Protein AF-A0A167A055-F1 (afdb_monomer_lite)

Organism: NCBI:txid1365253

Radius of gyration: 25.27 Å; chains: 1; bounding box: 41×68×80 Å

Secondary structure (DSSP, 8-state):
---------------------SEEEEEEEESSHHHHHHHHHHHHHHTTEEEEEEEEEE-SSSSSEEEEEEEEEPP-SPPTT------TTGGG--------

Foldseek 3Di:
DDDDDDDDPDPPPPPPPPPPPQKDKDKAADLDQVVRVVVVVVVCVVQQWDWPDKDWAQDPDDRRIMIMTIIGHHDPDDPPPDDPDDDPPPVPPPDDPDDD

pLDDT: mean 71.13, std 20.98, range [35.38, 95.12]

Structure (mmCIF, N/CA/C/O backbone):
data_AF-A0A167A055-F1
#
_entry.id   AF-A0A167A055-F1
#
loop_
_atom_site.group_PDB
_atom_site.id
_atom_site.type_symbol
_atom_site.label_atom_id
_atom_site.label_alt_id
_atom_site.label_comp_id
_atom_site.label_asym_id
_atom_site.label_entity_id
_atom_site.label_seq_id
_atom_site.pdbx_PDB_ins_code
_atom_site.Cartn_x
_atom_site.Cartn_y
_atom_site.Cartn_z
_atom_site.occupancy
_atom_site.B_iso_or_equiv
_atom_site.auth_seq_id
_atom_site.auth_comp_id
_atom_site.auth_asym_id
_atom_site.auth_atom_id
_atom_site.pdbx_PDB_model_num
ATOM 1 N N . MET A 1 1 ? -10.756 24.285 66.790 1.00 35.38 1 MET A N 1
ATOM 2 C CA . MET A 1 1 ? -11.332 23.490 65.679 1.00 35.38 1 MET A CA 1
ATOM 3 C C . MET A 1 1 ? -10.719 23.966 64.362 1.00 35.38 1 MET A C 1
ATOM 5 O O . MET A 1 1 ? -10.972 25.099 63.977 1.00 35.38 1 MET A O 1
ATOM 9 N N . LYS A 1 2 ? -9.860 23.174 63.702 1.00 37.41 2 LYS A N 1
ATOM 10 C CA . LYS A 1 2 ? -9.239 23.543 62.411 1.00 37.41 2 LYS A CA 1
ATOM 11 C C . LYS A 1 2 ? -9.942 22.780 61.286 1.00 37.41 2 LYS A C 1
ATOM 13 O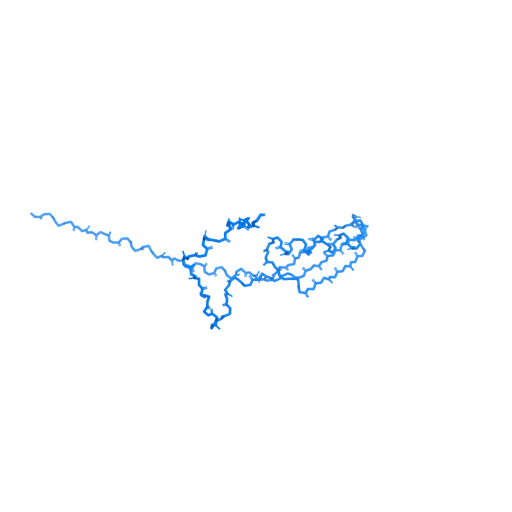 O . LYS A 1 2 ? -9.937 21.554 61.281 1.00 37.41 2 LYS A O 1
ATOM 18 N N . LYS A 1 3 ? -10.603 23.505 60.378 1.00 47.16 3 LYS A N 1
ATOM 19 C CA . LYS A 1 3 ? -11.363 22.927 59.260 1.00 47.16 3 LYS A CA 1
ATOM 20 C C . LYS A 1 3 ? -10.403 22.488 58.149 1.00 47.16 3 LYS A C 1
ATOM 22 O O . LYS A 1 3 ? -9.743 23.329 57.547 1.00 47.16 3 LYS A O 1
ATOM 27 N N . LEU A 1 4 ? -10.352 21.187 57.866 1.00 47.12 4 LEU A N 1
ATOM 28 C CA . LEU A 1 4 ? -9.681 20.641 56.686 1.00 47.12 4 LEU A CA 1
ATOM 29 C C . LEU A 1 4 ? -10.542 20.943 55.448 1.00 47.12 4 LEU A C 1
ATOM 31 O O . LEU A 1 4 ? -11.636 20.396 55.304 1.00 47.12 4 LEU A O 1
ATOM 35 N N . LYS A 1 5 ? -10.065 21.810 54.553 1.00 53.84 5 LYS A N 1
ATOM 36 C CA . LYS A 1 5 ? -10.662 21.981 53.222 1.00 53.84 5 LYS A CA 1
ATOM 37 C C . LYS A 1 5 ? -10.084 20.908 52.299 1.00 53.84 5 LYS A C 1
ATOM 39 O O . LYS A 1 5 ? -8.908 20.959 51.954 1.00 53.84 5 LYS A O 1
ATOM 44 N N . LYS A 1 6 ? -10.906 19.924 51.926 1.00 49.78 6 LYS A N 1
ATOM 45 C CA . LYS A 1 6 ? -10.582 18.938 50.888 1.00 49.78 6 LYS A CA 1
ATOM 46 C C . LYS A 1 6 ? -10.708 19.622 49.525 1.00 49.78 6 LYS A C 1
ATOM 48 O O . LYS A 1 6 ? -11.808 19.992 49.125 1.00 49.78 6 LYS A O 1
ATOM 53 N N . VAL A 1 7 ? -9.584 19.816 48.843 1.00 53.34 7 VAL A N 1
ATOM 54 C CA . VAL A 1 7 ? -9.546 20.262 47.447 1.00 53.34 7 VAL A CA 1
ATOM 55 C C . VAL A 1 7 ? -9.786 19.030 46.580 1.00 53.34 7 VAL A C 1
ATOM 57 O O . VAL A 1 7 ? -8.953 18.129 46.537 1.00 53.34 7 VAL A O 1
ATOM 60 N N . ILE A 1 8 ? -10.955 18.957 45.944 1.00 56.75 8 ILE A N 1
ATOM 61 C CA . ILE A 1 8 ? -11.261 17.926 44.950 1.00 56.75 8 ILE A CA 1
ATOM 62 C C . ILE A 1 8 ? -10.655 18.401 43.631 1.00 56.75 8 ILE A C 1
ATOM 64 O O . ILE A 1 8 ? -11.144 19.344 43.013 1.00 56.75 8 ILE A O 1
ATOM 68 N N . LEU A 1 9 ? -9.552 17.768 43.237 1.00 44.03 9 LEU A N 1
ATOM 69 C CA . LEU A 1 9 ? -8.903 17.982 41.953 1.00 44.03 9 LEU A CA 1
ATOM 70 C C . LEU A 1 9 ? -9.727 17.253 40.882 1.00 44.03 9 LEU A C 1
ATOM 72 O O . LEU A 1 9 ? -9.647 16.035 40.749 1.00 44.03 9 LEU A O 1
ATOM 76 N N . ALA A 1 10 ? -10.572 17.990 40.163 1.00 51.91 10 ALA A N 1
ATOM 77 C CA . ALA A 1 10 ? -11.306 17.461 39.023 1.00 51.91 10 ALA A CA 1
ATOM 78 C C . ALA A 1 10 ? -10.341 17.291 37.841 1.00 51.91 10 ALA A C 1
ATOM 80 O O . ALA A 1 10 ? -10.006 18.252 37.148 1.00 51.91 10 ALA A O 1
ATOM 81 N N . THR A 1 11 ? -9.876 16.065 37.609 1.00 56.00 11 THR A N 1
ATOM 82 C CA . THR A 1 11 ? -9.190 15.683 36.374 1.00 56.00 11 THR A CA 1
ATOM 83 C C . THR A 1 11 ? -10.218 15.657 35.248 1.00 56.00 11 THR A C 1
ATOM 85 O O . THR A 1 11 ? -10.890 14.655 35.008 1.00 56.00 11 THR A O 1
ATOM 88 N N . ALA A 1 12 ? -10.367 16.787 34.558 1.00 52.16 12 ALA A N 1
ATOM 89 C CA . ALA A 1 12 ? -11.039 16.823 33.272 1.00 52.16 12 ALA A CA 1
ATOM 90 C C . ALA A 1 12 ? -10.231 15.944 32.306 1.00 52.16 12 ALA A C 1
ATOM 92 O O . ALA A 1 12 ? -9.143 16.317 31.869 1.00 52.16 12 ALA A O 1
ATOM 93 N N . LEU A 1 13 ? -10.749 14.752 32.001 1.00 52.53 13 LEU A N 1
ATOM 94 C CA . LEU A 1 13 ? -10.315 13.967 30.852 1.00 52.53 13 LEU A CA 1
ATOM 95 C C . LEU A 1 13 ? -10.694 14.775 29.611 1.00 52.53 13 LEU A C 1
ATOM 97 O O . LEU A 1 13 ? -11.794 14.644 29.076 1.00 52.53 13 LEU A O 1
ATOM 101 N N . ILE A 1 14 ? -9.789 15.657 29.189 1.00 56.84 14 ILE A N 1
ATOM 102 C CA . ILE A 1 14 ? -9.828 16.305 27.883 1.00 56.84 14 ILE A CA 1
ATOM 103 C C . ILE A 1 14 ? -9.572 15.180 26.880 1.00 56.84 14 ILE A C 1
ATOM 105 O O . ILE A 1 14 ? -8.441 14.901 26.489 1.00 56.84 14 ILE A O 1
ATOM 109 N N . GLY A 1 15 ? -10.642 14.457 26.550 1.00 50.31 15 GLY A N 1
ATOM 110 C CA . GLY A 1 15 ? -10.670 13.462 25.497 1.00 50.31 15 GLY A CA 1
ATOM 111 C C . GLY A 1 15 ? -10.491 14.182 24.175 1.00 50.31 15 GLY A C 1
ATOM 112 O O . GLY A 1 15 ? -11.461 14.568 23.527 1.00 50.31 15 GLY A O 1
ATOM 113 N N . SER A 1 16 ? -9.238 14.398 23.792 1.00 51.66 16 SER A N 1
ATOM 114 C CA . SER A 1 16 ? -8.868 14.792 22.447 1.00 51.66 16 SER A CA 1
ATOM 115 C C . SER A 1 16 ? -9.307 13.669 21.508 1.00 51.66 16 SER A C 1
ATOM 117 O O . SER A 1 16 ? -8.606 12.679 21.309 1.00 51.66 16 SER A O 1
ATOM 119 N N . CYS A 1 17 ? -10.511 13.813 20.945 1.00 47.28 17 CYS A N 1
ATOM 120 C CA . CYS A 1 17 ? -10.946 13.067 19.772 1.00 47.28 17 CYS A CA 1
ATOM 121 C C . CYS A 1 17 ? -10.017 13.444 18.620 1.00 47.28 17 CYS A C 1
ATOM 123 O O . CYS A 1 17 ? -10.314 14.315 17.804 1.00 47.28 17 CYS A O 1
ATOM 125 N N . GLN A 1 18 ? -8.853 12.803 18.574 1.00 50.66 18 GLN A N 1
ATOM 126 C CA . GLN A 1 18 ? -8.028 12.797 17.388 1.00 50.66 18 GLN A CA 1
ATOM 127 C C . GLN A 1 18 ? -8.793 11.963 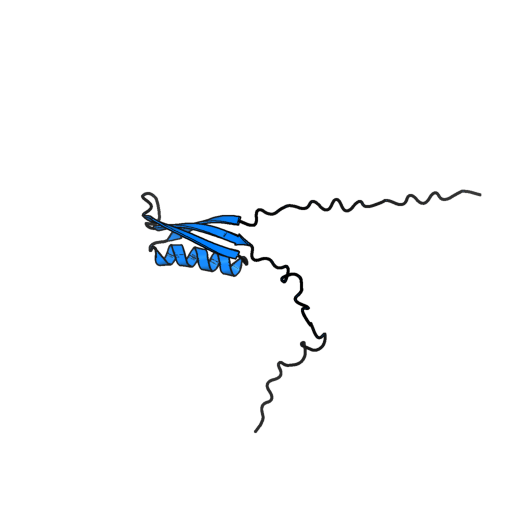16.372 1.00 50.66 18 GLN A C 1
ATOM 129 O O . GLN A 1 18 ? -8.804 10.732 16.426 1.00 50.66 18 GLN A O 1
ATOM 134 N N . VAL A 1 19 ? -9.499 12.650 15.476 1.00 51.19 19 VAL A N 1
ATOM 135 C CA . VAL A 1 19 ? -10.018 12.058 14.249 1.00 51.19 19 VAL A CA 1
ATOM 136 C C . VAL A 1 19 ? -8.788 11.673 13.435 1.00 51.19 19 VAL A C 1
ATOM 138 O O . VAL A 1 19 ? -8.312 12.432 12.596 1.00 51.19 19 VAL A O 1
ATOM 141 N N . LEU A 1 20 ? -8.204 10.515 13.752 1.00 56.62 20 LEU A N 1
ATOM 142 C CA . LEU A 1 20 ? -7.171 9.898 12.938 1.00 56.62 20 LEU A CA 1
ATOM 143 C C . LEU A 1 20 ? -7.775 9.783 11.544 1.00 56.62 20 LEU A C 1
ATOM 145 O O . LEU A 1 20 ? -8.802 9.120 11.370 1.00 56.62 20 LEU A O 1
ATOM 149 N N . ALA A 1 21 ? -7.184 10.481 10.573 1.00 58.03 21 ALA A N 1
ATOM 150 C CA . ALA A 1 21 ? -7.591 10.383 9.185 1.00 58.03 21 ALA A CA 1
ATOM 151 C C . ALA A 1 21 ? -7.587 8.897 8.813 1.00 58.03 21 ALA A C 1
ATOM 153 O O . ALA A 1 21 ? -6.538 8.268 8.697 1.00 58.03 21 ALA A O 1
ATOM 154 N N . SER A 1 22 ? -8.783 8.307 8.707 1.00 75.56 22 SER A N 1
ATOM 155 C CA . SER A 1 22 ? -8.906 6.862 8.503 1.00 75.56 22 SER A CA 1
ATOM 156 C C . SER A 1 22 ? -8.291 6.436 7.176 1.00 75.56 22 SER A C 1
ATOM 158 O O . SER A 1 22 ? -7.936 5.275 7.040 1.00 75.56 22 SER A O 1
ATOM 160 N N . ASN A 1 23 ? -8.126 7.367 6.235 1.00 87.56 23 ASN A N 1
ATOM 161 C CA . ASN A 1 23 ? -7.522 7.134 4.939 1.00 87.56 23 ASN A CA 1
ATOM 162 C C . ASN A 1 23 ? -6.097 7.696 4.900 1.00 87.56 23 ASN A C 1
ATOM 164 O O . ASN A 1 23 ? -5.906 8.886 5.140 1.00 87.56 23 ASN A O 1
ATOM 168 N N . ILE A 1 24 ? -5.130 6.863 4.528 1.00 90.75 24 ILE A N 1
ATOM 169 C CA . ILE A 1 24 ? -3.740 7.255 4.279 1.00 90.75 24 ILE A CA 1
ATOM 170 C C . ILE A 1 24 ? -3.355 6.915 2.840 1.00 90.75 24 ILE A C 1
ATOM 172 O O . ILE A 1 24 ? -3.939 6.013 2.233 1.00 90.75 24 ILE A O 1
ATOM 176 N N . THR A 1 25 ? -2.358 7.614 2.309 1.00 93.81 25 THR A N 1
ATOM 177 C CA . THR A 1 25 ? -1.674 7.210 1.078 1.00 93.81 25 THR A CA 1
ATOM 178 C C . THR A 1 25 ? -0.390 6.482 1.460 1.00 93.81 25 THR A C 1
ATOM 180 O O . THR A 1 25 ? 0.328 6.937 2.348 1.00 93.81 25 THR A O 1
ATOM 183 N N . TYR A 1 26 ? -0.120 5.343 0.828 1.00 91.62 26 TYR A N 1
ATOM 184 C CA . TYR A 1 26 ? 1.095 4.561 1.043 1.00 91.62 26 TYR A CA 1
ATOM 185 C C . TYR A 1 26 ? 1.697 4.157 -0.299 1.00 91.62 26 TYR A C 1
ATOM 187 O O . TYR A 1 26 ? 1.007 3.527 -1.107 1.00 91.62 26 TYR A O 1
ATOM 195 N N . SER A 1 27 ? 2.967 4.498 -0.495 1.00 93.25 27 SER A N 1
ATOM 196 C CA . SER A 1 27 ? 3.730 4.222 -1.712 1.00 93.25 27 SER A CA 1
ATOM 197 C C . SER A 1 27 ? 4.755 3.122 -1.450 1.00 93.25 27 SER A C 1
ATOM 199 O O . SER A 1 27 ? 5.391 3.084 -0.391 1.00 93.25 27 SER A O 1
ATOM 201 N N . SER A 1 28 ? 4.909 2.205 -2.399 1.00 93.44 28 SER A N 1
ATOM 202 C CA . SER A 1 28 ? 5.888 1.122 -2.338 1.00 93.44 28 SER A CA 1
ATOM 203 C C . SER A 1 28 ? 6.667 1.006 -3.640 1.00 93.44 28 SER A C 1
ATOM 205 O O . SER A 1 28 ? 6.151 1.287 -4.719 1.00 93.44 28 SER A O 1
ATOM 207 N N . TYR A 1 29 ? 7.904 0.526 -3.533 1.00 92.31 29 TYR A N 1
ATOM 208 C CA . TYR A 1 29 ? 8.803 0.332 -4.666 1.00 92.31 29 TYR A CA 1
ATOM 209 C C . TYR A 1 29 ? 9.207 -1.136 -4.790 1.00 92.31 29 TYR A C 1
ATOM 211 O O . TYR A 1 29 ? 9.260 -1.864 -3.794 1.00 92.31 29 TYR A O 1
ATOM 219 N N . GLY A 1 30 ? 9.515 -1.584 -6.005 1.00 89.81 30 GLY A N 1
ATOM 220 C CA . GLY A 1 30 ? 9.949 -2.955 -6.250 1.00 89.81 30 GLY A CA 1
ATOM 221 C C . GLY A 1 30 ? 10.687 -3.135 -7.571 1.00 89.81 30 GLY A C 1
ATOM 222 O O . GLY A 1 30 ? 10.553 -2.337 -8.496 1.00 89.81 30 GLY A O 1
ATOM 223 N N . GLY A 1 31 ? 11.450 -4.229 -7.671 1.00 88.94 31 GLY A N 1
ATOM 224 C CA . GLY A 1 31 ? 12.090 -4.644 -8.925 1.00 88.94 31 GLY A CA 1
ATOM 225 C C . GLY A 1 31 ? 11.077 -5.093 -9.983 1.00 88.94 31 GLY A C 1
ATOM 226 O O . GLY A 1 31 ? 11.334 -5.024 -11.179 1.00 88.94 31 GLY A O 1
ATOM 227 N N . THR A 1 32 ? 9.891 -5.516 -9.545 1.00 91.06 32 THR A N 1
ATOM 228 C CA . THR A 1 32 ? 8.756 -5.862 -10.405 1.00 91.06 32 THR A CA 1
ATOM 229 C C . THR A 1 32 ? 7.474 -5.236 -9.864 1.00 91.06 32 THR A C 1
ATOM 231 O O . THR A 1 32 ? 7.347 -5.002 -8.658 1.00 91.06 32 THR A O 1
ATOM 234 N N . LYS A 1 33 ? 6.479 -5.043 -10.740 1.00 91.62 33 LYS A N 1
ATOM 235 C CA . LYS A 1 33 ? 5.136 -4.582 -10.353 1.00 91.62 33 LYS A CA 1
ATOM 236 C C . LYS A 1 33 ? 4.543 -5.431 -9.224 1.00 91.62 33 LYS A C 1
ATOM 238 O O . LYS A 1 33 ? 4.012 -4.895 -8.256 1.00 91.62 33 LYS A O 1
ATOM 243 N N . ALA A 1 34 ? 4.676 -6.755 -9.323 1.00 92.06 34 ALA A N 1
ATOM 244 C CA . ALA A 1 34 ? 4.145 -7.689 -8.333 1.00 92.06 34 ALA A CA 1
ATOM 245 C C . ALA A 1 34 ? 4.801 -7.519 -6.951 1.00 92.06 34 ALA A C 1
ATOM 247 O O . ALA A 1 34 ? 4.109 -7.576 -5.935 1.00 92.06 34 ALA A O 1
ATOM 248 N N . GLN A 1 35 ? 6.115 -7.264 -6.900 1.00 93.00 35 GLN A N 1
ATOM 249 C CA . GLN A 1 35 ? 6.820 -6.986 -5.645 1.00 93.00 35 GLN A CA 1
ATOM 250 C C . GLN A 1 35 ? 6.300 -5.715 -4.968 1.00 93.00 35 GLN A C 1
ATOM 252 O O . GLN A 1 35 ? 5.967 -5.754 -3.782 1.00 93.00 35 GLN A O 1
ATOM 257 N N . ALA A 1 36 ? 6.183 -4.617 -5.722 1.00 92.56 36 ALA A N 1
ATOM 258 C CA . ALA A 1 36 ? 5.675 -3.352 -5.196 1.00 92.56 36 ALA A CA 1
ATOM 259 C C . ALA A 1 36 ? 4.229 -3.507 -4.682 1.00 92.56 36 ALA A C 1
ATOM 261 O O . ALA A 1 36 ? 3.925 -3.146 -3.542 1.00 92.56 36 ALA A O 1
ATOM 262 N N . GLN A 1 37 ? 3.349 -4.153 -5.456 1.00 94.38 37 GLN A N 1
ATOM 263 C CA . GLN A 1 37 ? 1.968 -4.420 -5.033 1.00 94.38 37 GLN A CA 1
ATOM 264 C C . GLN A 1 37 ? 1.887 -5.308 -3.785 1.00 94.38 37 GLN A C 1
ATOM 266 O O . GLN A 1 37 ? 1.128 -5.014 -2.861 1.00 94.38 37 GLN A O 1
ATOM 271 N N . SER A 1 38 ? 2.684 -6.377 -3.723 1.00 95.12 38 SER A N 1
ATOM 272 C CA . SER A 1 38 ? 2.728 -7.274 -2.564 1.00 95.12 38 SER A CA 1
ATOM 273 C C . SER A 1 38 ? 3.114 -6.529 -1.283 1.00 95.12 38 SER A C 1
ATOM 275 O O . SER A 1 38 ? 2.505 -6.744 -0.233 1.00 95.12 38 SER A O 1
ATOM 277 N N . ALA A 1 39 ? 4.063 -5.589 -1.359 1.00 93.81 39 ALA A N 1
ATOM 278 C CA . ALA A 1 39 ? 4.453 -4.765 -0.217 1.00 93.81 39 ALA A CA 1
ATOM 279 C C . ALA A 1 39 ? 3.279 -3.942 0.349 1.00 93.81 39 ALA A C 1
ATOM 281 O O . ALA A 1 39 ? 3.109 -3.898 1.570 1.00 93.81 39 ALA A O 1
ATOM 282 N N . ILE A 1 40 ? 2.416 -3.380 -0.510 1.00 94.88 40 ILE A N 1
ATOM 283 C CA . ILE A 1 40 ? 1.195 -2.668 -0.087 1.00 94.88 40 ILE A CA 1
ATOM 284 C C . ILE A 1 40 ? 0.251 -3.604 0.671 1.00 94.88 40 ILE A C 1
ATOM 286 O O . ILE A 1 40 ? -0.186 -3.277 1.776 1.00 94.88 40 ILE A O 1
ATOM 290 N N . TYR A 1 41 ? -0.055 -4.780 0.113 1.00 93.75 41 TYR A N 1
ATOM 291 C CA . TYR A 1 41 ? -0.961 -5.733 0.765 1.00 93.75 41 TYR A CA 1
ATOM 292 C C . TYR A 1 41 ? -0.403 -6.240 2.100 1.00 93.75 41 TYR A C 1
ATOM 294 O O . TYR A 1 41 ? -1.141 -6.329 3.085 1.00 93.75 41 TYR A O 1
ATOM 302 N N . ASN A 1 42 ? 0.903 -6.507 2.164 1.00 94.38 42 ASN A N 1
ATOM 303 C CA . ASN A 1 42 ? 1.579 -6.911 3.394 1.00 94.38 42 ASN A CA 1
ATOM 304 C C . ASN A 1 42 ? 1.523 -5.812 4.459 1.00 94.38 42 ASN A C 1
ATOM 306 O O . ASN A 1 42 ? 1.187 -6.095 5.612 1.00 94.38 42 ASN A O 1
ATOM 310 N N . TYR A 1 43 ? 1.798 -4.561 4.079 1.00 91.69 43 TYR A N 1
ATOM 311 C CA . TYR A 1 43 ? 1.682 -3.417 4.978 1.00 91.69 43 TYR A CA 1
ATOM 312 C C . TYR A 1 43 ? 0.244 -3.248 5.482 1.00 91.69 43 TYR A C 1
ATOM 314 O O . TYR A 1 43 ? 0.025 -3.139 6.692 1.00 91.69 43 TYR A O 1
ATOM 322 N N . ALA A 1 44 ? -0.743 -3.286 4.581 1.00 92.44 44 ALA A N 1
ATOM 323 C CA . ALA A 1 44 ? -2.150 -3.131 4.930 1.00 92.44 44 ALA A CA 1
ATOM 324 C C . ALA A 1 44 ? -2.634 -4.241 5.876 1.00 92.44 44 ALA A C 1
ATOM 326 O O . ALA A 1 44 ? -3.309 -3.958 6.866 1.00 92.44 44 ALA A O 1
ATOM 327 N N . SER A 1 45 ? -2.238 -5.491 5.622 1.00 91.06 45 SER A N 1
ATOM 328 C CA . SER A 1 45 ? -2.565 -6.634 6.480 1.00 91.06 45 SER A CA 1
ATOM 329 C C . SER A 1 45 ? -1.973 -6.479 7.885 1.00 91.06 45 SER A C 1
ATOM 331 O O . SER A 1 45 ? -2.714 -6.500 8.870 1.00 91.06 45 SER A O 1
ATOM 333 N N . ARG A 1 46 ? -0.660 -6.211 7.983 1.00 91.19 46 ARG A N 1
ATOM 334 C CA . ARG A 1 46 ? 0.051 -6.054 9.267 1.00 91.19 46 ARG A CA 1
ATOM 335 C C . ARG A 1 46 ? -0.480 -4.896 10.108 1.00 91.19 46 ARG A C 1
ATOM 337 O O . ARG A 1 46 ? -0.497 -4.988 11.330 1.00 91.19 46 ARG A O 1
ATOM 344 N N . ASN A 1 47 ? -0.928 -3.821 9.462 1.00 87.38 47 ASN A N 1
ATOM 345 C CA . ASN A 1 47 ? -1.354 -2.600 10.144 1.00 87.38 47 ASN A CA 1
ATOM 346 C C . ASN A 1 47 ? -2.880 -2.439 10.246 1.00 87.38 47 ASN A C 1
ATOM 348 O O . ASN A 1 47 ? -3.363 -1.388 10.681 1.00 87.38 47 ASN A O 1
ATOM 352 N N . ASN A 1 48 ? -3.646 -3.477 9.893 1.00 89.19 48 ASN A N 1
ATOM 353 C CA . ASN A 1 48 ? -5.107 -3.492 9.982 1.00 89.19 48 ASN A CA 1
ATOM 354 C C . ASN A 1 48 ? -5.769 -2.383 9.129 1.00 89.19 48 ASN A C 1
ATOM 356 O O . ASN A 1 48 ? -6.619 -1.619 9.591 1.00 89.19 48 ASN A O 1
ATOM 360 N N . TYR A 1 49 ? -5.353 -2.288 7.866 1.00 89.88 49 TYR A N 1
ATOM 361 C CA . TYR A 1 49 ? -5.945 -1.429 6.840 1.00 89.88 49 TYR A CA 1
ATOM 362 C C . TYR A 1 49 ? -6.639 -2.261 5.749 1.00 89.88 49 TYR A C 1
ATOM 364 O O . TYR A 1 49 ? -6.311 -3.424 5.511 1.00 89.88 49 TYR A O 1
ATOM 372 N N . ASN A 1 50 ? -7.609 -1.645 5.082 1.00 91.19 50 ASN A N 1
ATOM 373 C CA . ASN A 1 50 ? -8.191 -2.070 3.815 1.00 91.19 50 ASN A CA 1
ATOM 374 C C . ASN A 1 50 ? -7.533 -1.292 2.679 1.00 91.19 50 ASN A C 1
ATOM 376 O O . ASN A 1 50 ? -7.390 -0.075 2.771 1.00 91.19 50 ASN A O 1
ATOM 380 N N . VAL A 1 51 ? -7.183 -1.978 1.598 1.00 93.00 51 VAL A N 1
ATOM 381 C CA . VAL A 1 51 ? -6.712 -1.336 0.369 1.00 93.00 51 VAL A CA 1
ATOM 382 C C . VAL A 1 51 ? -7.932 -0.875 -0.428 1.00 93.00 51 VAL A C 1
ATOM 384 O O . VAL A 1 51 ? -8.779 -1.698 -0.762 1.00 93.00 51 VAL A O 1
ATOM 387 N N . LEU A 1 52 ? -8.040 0.424 -0.711 1.00 93.38 52 LEU A N 1
ATOM 388 C CA . LEU A 1 52 ? -9.130 0.988 -1.519 1.00 93.38 52 LEU A CA 1
ATOM 389 C C . LEU A 1 52 ? -8.772 1.017 -3.005 1.00 93.38 52 LEU A C 1
ATOM 391 O O . LEU A 1 52 ? -9.601 0.714 -3.856 1.00 93.38 52 LEU A O 1
ATOM 395 N N . SER A 1 53 ? -7.535 1.398 -3.310 1.00 93.69 53 SER A N 1
ATOM 396 C CA . SER A 1 53 ? -7.020 1.496 -4.672 1.00 93.69 53 SER A CA 1
ATOM 397 C C . SER A 1 53 ? -5.514 1.289 -4.672 1.00 93.69 53 SER A C 1
ATOM 399 O O . SER A 1 53 ? -4.844 1.657 -3.704 1.00 93.69 53 SER A O 1
ATOM 401 N N . ILE A 1 54 ? -4.993 0.746 -5.770 1.00 94.25 54 ILE A N 1
ATOM 402 C CA . ILE A 1 54 ? -3.562 0.697 -6.070 1.00 94.25 54 ILE A CA 1
ATOM 403 C C . ILE A 1 54 ? -3.379 1.187 -7.502 1.00 94.25 54 ILE A C 1
ATOM 405 O O . ILE A 1 54 ? -4.024 0.667 -8.411 1.00 94.25 54 ILE A O 1
ATOM 409 N N . ASN A 1 55 ? -2.485 2.147 -7.695 1.00 95.00 55 ASN A N 1
ATOM 410 C CA . ASN A 1 55 ? -2.015 2.566 -9.004 1.00 95.00 55 ASN A CA 1
ATOM 411 C C . ASN A 1 55 ? -0.516 2.294 -9.091 1.00 95.00 55 ASN A C 1
ATOM 413 O O . ASN A 1 55 ? 0.210 2.669 -8.182 1.00 95.00 55 ASN A O 1
ATOM 417 N N . CYS A 1 56 ? -0.060 1.646 -10.158 1.00 93.31 56 CYS A N 1
ATOM 418 C CA . CYS A 1 56 ? 1.354 1.331 -10.336 1.00 93.31 56 CYS A CA 1
ATOM 419 C C . CYS A 1 56 ? 1.858 1.908 -11.643 1.00 93.31 56 CYS A C 1
ATOM 421 O O . CYS A 1 56 ? 1.211 1.751 -12.681 1.00 93.31 56 CYS A O 1
ATOM 423 N N . TYR A 1 57 ? 3.040 2.494 -11.592 1.00 92.12 57 TYR A N 1
ATOM 424 C CA . TYR A 1 57 ? 3.694 3.107 -12.730 1.00 92.12 57 TYR A CA 1
ATOM 425 C C . TYR A 1 57 ? 5.180 2.762 -12.731 1.00 92.12 57 TYR A C 1
ATOM 427 O O . TYR A 1 57 ? 5.748 2.306 -11.736 1.00 92.12 57 TYR A O 1
ATOM 435 N N . ASN A 1 58 ? 5.784 2.912 -13.905 1.00 90.31 58 ASN A N 1
ATOM 436 C CA . ASN A 1 58 ? 7.203 2.676 -14.075 1.00 90.31 58 ASN A CA 1
ATOM 437 C C . ASN A 1 58 ? 7.944 3.936 -13.615 1.00 90.31 58 ASN A C 1
ATOM 439 O O . ASN A 1 58 ? 7.711 5.009 -14.177 1.00 90.31 58 ASN A O 1
ATOM 443 N N . SER A 1 59 ? 8.752 3.830 -12.560 1.00 80.25 59 SER A N 1
ATOM 444 C CA . SER A 1 59 ? 9.492 4.987 -12.054 1.00 80.25 59 SER A CA 1
ATOM 445 C C . SER A 1 59 ? 10.731 5.220 -12.910 1.00 80.25 59 SER A C 1
ATOM 447 O O . SER A 1 59 ? 11.478 4.293 -13.213 1.00 80.25 59 SER A O 1
ATOM 449 N N . GLN A 1 60 ? 10.971 6.477 -13.281 1.00 75.75 60 GLN A N 1
ATOM 450 C CA . GLN A 1 60 ? 12.183 6.877 -14.001 1.00 75.75 60 GLN A CA 1
ATOM 451 C C . GLN A 1 60 ? 13.403 7.012 -13.071 1.00 75.75 60 GLN A C 1
ATOM 453 O O . GLN A 1 60 ? 14.525 7.140 -13.555 1.00 75.75 60 GLN A O 1
ATOM 458 N N . ILE A 1 61 ? 13.198 6.992 -11.746 1.00 71.12 61 ILE A N 1
ATOM 459 C CA . ILE A 1 61 ? 14.247 7.165 -10.734 1.00 71.12 61 ILE A CA 1
ATOM 460 C C . ILE A 1 61 ? 14.072 6.099 -9.642 1.00 71.12 61 ILE A C 1
ATOM 462 O O . ILE A 1 61 ? 13.068 6.081 -8.932 1.00 71.12 61 ILE A O 1
ATOM 466 N N . GLY A 1 62 ? 15.074 5.228 -9.478 1.00 70.25 62 GLY A N 1
ATOM 467 C CA . GLY A 1 62 ? 15.072 4.160 -8.471 1.00 70.25 62 GLY A CA 1
ATOM 468 C C . GLY A 1 62 ? 14.571 2.809 -9.005 1.00 70.25 62 GLY A C 1
ATOM 469 O O . GLY A 1 62 ? 14.793 2.501 -10.177 1.00 70.25 62 GLY A O 1
ATOM 470 N N . PRO A 1 63 ? 13.961 1.954 -8.157 1.00 76.81 63 PRO A N 1
ATOM 471 C CA . PRO A 1 63 ? 13.390 0.684 -8.595 1.00 76.81 63 PRO A CA 1
ATOM 472 C C . PRO A 1 63 ? 12.367 0.905 -9.719 1.00 76.81 63 PRO A C 1
ATOM 474 O O . PRO A 1 63 ? 11.598 1.863 -9.651 1.00 76.81 63 PRO A O 1
ATOM 477 N N . PRO A 1 64 ? 12.311 0.017 -10.725 1.00 87.81 64 PRO A N 1
ATOM 478 C CA . PRO A 1 64 ? 11.547 0.250 -11.950 1.00 87.81 64 PRO A CA 1
ATOM 479 C C . PRO A 1 64 ? 10.040 0.347 -11.716 1.00 87.81 64 PRO A C 1
ATOM 481 O O . PRO A 1 64 ? 9.323 0.841 -12.573 1.00 87.81 64 PRO A O 1
ATOM 484 N N . TRP A 1 65 ? 9.524 -0.126 -10.583 1.00 89.56 65 TRP A N 1
ATOM 485 C CA . TRP A 1 65 ? 8.104 -0.044 -10.275 1.00 89.56 65 TRP A CA 1
ATOM 486 C C . TRP A 1 65 ? 7.861 0.683 -8.968 1.00 89.56 65 TRP A C 1
ATOM 488 O O . TRP A 1 65 ? 8.405 0.309 -7.927 1.00 89.56 65 TRP A O 1
ATOM 498 N N . GLU A 1 66 ? 6.965 1.656 -9.039 1.00 92.31 66 GLU A N 1
ATOM 499 C CA . GLU A 1 66 ? 6.372 2.340 -7.902 1.00 92.31 66 GLU A CA 1
ATOM 500 C C . GLU A 1 66 ? 4.861 2.106 -7.927 1.00 92.31 66 GLU A C 1
ATOM 502 O O . GLU A 1 66 ? 4.229 2.093 -8.988 1.00 92.31 66 GLU A O 1
ATOM 507 N N . CYS A 1 67 ? 4.282 1.862 -6.757 1.00 93.31 67 CYS A N 1
ATOM 508 C CA . CYS A 1 67 ? 2.851 1.707 -6.589 1.00 93.31 67 CYS A CA 1
ATOM 509 C C . CYS A 1 67 ? 2.356 2.607 -5.461 1.00 93.31 67 CYS A C 1
ATOM 511 O O . CYS A 1 67 ? 2.761 2.445 -4.312 1.00 93.31 67 CYS A O 1
ATOM 513 N N . ASP A 1 68 ? 1.404 3.474 -5.779 1.00 94.31 68 ASP A N 1
ATOM 514 C CA . ASP A 1 68 ? 0.669 4.283 -4.818 1.00 94.31 68 ASP A CA 1
ATOM 515 C C . ASP A 1 68 ? -0.629 3.594 -4.430 1.00 94.31 68 ASP A C 1
ATOM 517 O O . ASP A 1 68 ? -1.373 3.082 -5.271 1.00 94.31 68 ASP A O 1
ATOM 521 N N . SER A 1 69 ? -0.952 3.630 -3.143 1.00 93.69 69 SER A N 1
ATOM 522 C CA . SER A 1 69 ? -2.191 3.066 -2.630 1.00 93.69 69 SER A CA 1
ATOM 523 C C . SER A 1 69 ? -2.920 4.011 -1.699 1.00 93.69 69 SER A C 1
ATOM 525 O O . SER A 1 69 ? -2.304 4.759 -0.943 1.00 93.69 69 SER A O 1
ATOM 527 N N . ARG A 1 70 ? -4.253 3.939 -1.719 1.00 95.06 70 ARG A N 1
ATOM 528 C CA . ARG A 1 70 ? -5.093 4.555 -0.687 1.00 95.06 70 ARG A CA 1
ATOM 529 C C . ARG A 1 70 ? -5.551 3.464 0.262 1.00 95.06 70 ARG A C 1
ATOM 531 O O . ARG A 1 70 ? -6.208 2.509 -0.155 1.00 95.06 70 ARG A O 1
ATOM 538 N N . LEU A 1 71 ? -5.200 3.599 1.533 1.00 92.56 71 LEU A N 1
ATOM 539 C CA . LEU A 1 71 ? -5.486 2.624 2.577 1.00 92.56 71 LEU A CA 1
ATOM 540 C C . LEU A 1 71 ? -6.461 3.216 3.581 1.00 92.56 71 LEU A C 1
ATOM 542 O O . LEU A 1 71 ? -6.272 4.346 4.010 1.00 92.56 71 LEU A O 1
ATOM 546 N N . ARG A 1 72 ? -7.464 2.445 4.005 1.00 90.50 72 ARG A N 1
ATOM 547 C CA . ARG A 1 72 ? -8.421 2.842 5.042 1.00 90.50 72 ARG A CA 1
ATOM 548 C C . ARG A 1 72 ? -8.280 1.986 6.287 1.00 90.50 72 ARG A C 1
ATOM 550 O O . ARG A 1 72 ? -8.325 0.764 6.184 1.00 90.50 72 ARG A O 1
ATOM 557 N N . LYS A 1 73 ? -8.137 2.589 7.465 1.00 87.88 73 LYS A N 1
ATOM 558 C CA . LYS A 1 73 ? -8.063 1.867 8.735 1.00 87.88 73 LYS A CA 1
ATOM 559 C C . LYS A 1 73 ? -9.326 1.028 8.893 1.00 87.88 73 LYS A C 1
ATOM 561 O O . LYS A 1 73 ? -10.440 1.540 8.756 1.00 87.88 73 LYS A O 1
ATOM 566 N N . LYS A 1 74 ? -9.159 -0.267 9.149 1.00 84.19 74 LYS A N 1
ATOM 567 C CA . LYS A 1 74 ? -10.285 -1.143 9.470 1.00 84.19 74 LYS A CA 1
ATOM 568 C C . LYS A 1 74 ? -10.866 -0.677 10.804 1.00 84.19 74 LYS A C 1
ATOM 570 O O . LYS A 1 74 ? -10.128 -0.501 11.772 1.00 84.19 74 LYS A O 1
ATOM 575 N N . SER A 1 75 ? -12.177 -0.441 10.836 1.00 73.62 75 SER A N 1
ATOM 576 C CA . SER A 1 75 ? -12.878 -0.143 12.085 1.00 73.62 75 SER A CA 1
ATOM 577 C C . SER A 1 75 ? -12.720 -1.330 13.028 1.00 73.62 75 SER A C 1
ATOM 579 O O . SER A 1 75 ? -13.078 -2.452 12.670 1.00 73.62 75 SER A O 1
ATOM 581 N N . THR A 1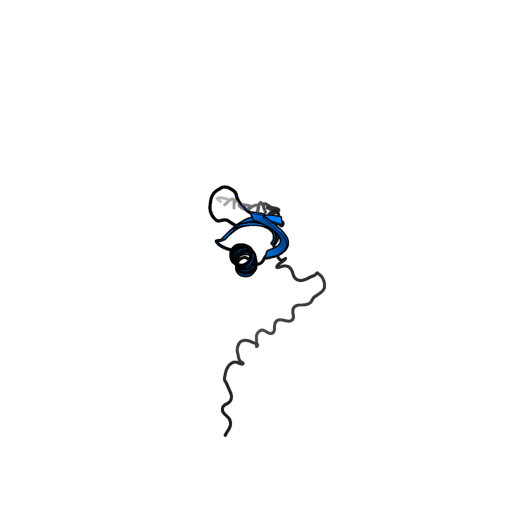 76 ? -12.186 -1.085 14.221 1.00 64.81 76 THR A N 1
ATOM 582 C CA . THR A 1 76 ? -12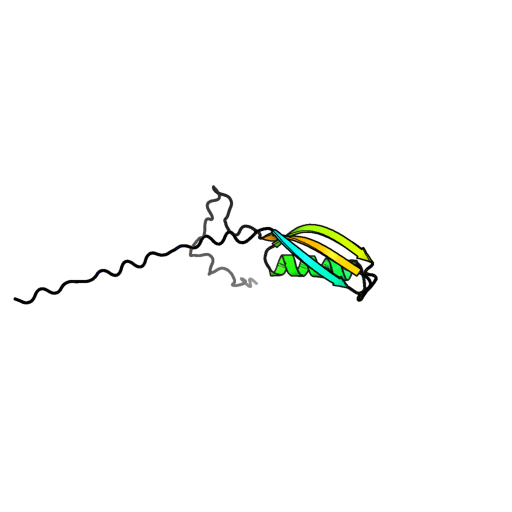.182 -2.061 15.319 1.00 64.81 76 THR A CA 1
ATOM 583 C C . THR A 1 76 ? -13.515 -2.078 16.058 1.00 64.81 76 THR A C 1
ATOM 585 O O . THR A 1 76 ? -13.785 -3.010 16.812 1.00 64.81 76 THR A O 1
ATOM 588 N N . THR A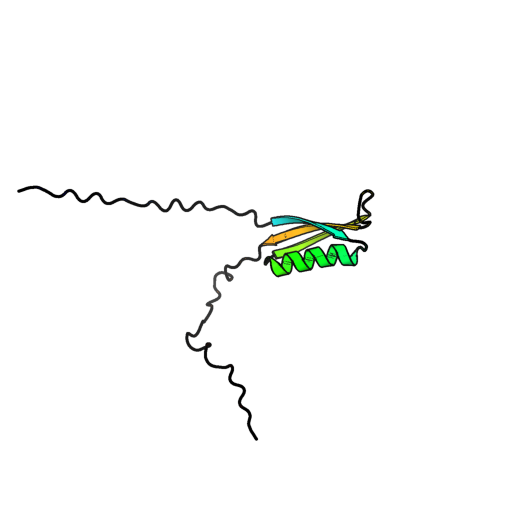 1 77 ? -14.370 -1.078 15.830 1.00 57.91 77 THR A N 1
ATOM 589 C CA . THR A 1 77 ? -15.728 -1.052 16.358 1.00 57.91 77 THR A CA 1
ATOM 590 C C . THR A 1 77 ? -16.576 -2.041 15.557 1.00 57.91 77 THR A C 1
ATOM 592 O O . THR A 1 77 ? -16.722 -1.849 14.341 1.00 57.91 77 THR A O 1
ATOM 595 N N . PRO A 1 78 ? -17.121 -3.099 16.188 1.00 55.12 78 PRO A N 1
ATOM 596 C CA . PRO A 1 78 ? -18.100 -3.955 15.536 1.00 55.12 78 PRO A CA 1
ATOM 597 C C . PRO A 1 78 ? -19.296 -3.104 15.086 1.00 55.12 78 PRO A C 1
ATOM 599 O O . PRO A 1 78 ? -19.627 -2.121 15.752 1.00 55.12 78 PRO A O 1
ATOM 602 N N . PRO A 1 79 ? -19.941 -3.441 13.956 1.00 54.59 79 PRO A N 1
ATOM 603 C CA . PRO A 1 79 ? -21.115 -2.710 13.500 1.00 54.59 79 PRO A CA 1
ATOM 604 C C . PRO A 1 79 ? -22.150 -2.648 14.627 1.00 54.59 79 PRO A C 1
ATOM 606 O O . PRO A 1 79 ? -22.418 -3.660 15.284 1.00 54.59 79 PRO A O 1
ATOM 609 N N . SER A 1 80 ? -22.695 -1.450 14.859 1.00 45.84 80 SER A N 1
ATOM 610 C CA . SER A 1 80 ? -23.735 -1.226 15.864 1.00 45.84 80 SER A CA 1
ATOM 611 C C . SER A 1 80 ? -24.857 -2.249 15.662 1.00 45.84 80 SER A C 1
ATOM 613 O O . SER A 1 80 ? -25.366 -2.396 14.552 1.00 45.84 80 SER A O 1
ATOM 615 N N . GLY A 1 81 ? -25.172 -3.018 16.707 1.00 52.28 81 GLY A N 1
ATOM 616 C CA . GLY A 1 81 ? -26.173 -4.090 16.668 1.00 52.28 81 GLY A CA 1
ATOM 617 C C . GLY A 1 81 ? -25.630 -5.525 16.626 1.00 52.28 81 GLY A C 1
ATOM 618 O O . GLY A 1 81 ? -26.409 -6.457 16.820 1.00 52.28 81 GLY A O 1
ATOM 619 N N . LYS A 1 82 ? -24.317 -5.756 16.457 1.00 46.06 82 LYS A N 1
ATOM 620 C CA . LYS A 1 82 ? -23.737 -7.093 16.690 1.00 46.06 82 LYS A CA 1
ATOM 621 C C . LYS A 1 82 ? -23.347 -7.262 18.158 1.00 46.06 82 LYS A C 1
ATOM 623 O O . LYS A 1 82 ? -22.298 -6.794 18.591 1.00 46.06 82 LYS A O 1
ATOM 628 N N . VAL A 1 83 ? -24.176 -7.984 18.911 1.00 55.53 83 VAL A N 1
ATOM 629 C CA . VAL A 1 83 ? -23.803 -8.515 20.230 1.00 55.53 83 VAL A CA 1
ATOM 630 C C . VAL A 1 83 ? -22.641 -9.491 20.031 1.00 55.53 83 VAL A C 1
ATOM 632 O O . VAL A 1 83 ? -22.840 -10.609 19.555 1.00 55.53 83 VAL A O 1
ATOM 635 N N . ILE A 1 84 ? -21.416 -9.076 20.367 1.00 54.94 84 ILE A N 1
ATOM 636 C CA . ILE A 1 84 ? -20.296 -10.010 20.494 1.00 54.94 84 ILE A CA 1
ATOM 637 C C . ILE A 1 84 ? -20.540 -10.795 21.783 1.00 54.94 84 ILE A C 1
ATOM 639 O O . ILE A 1 84 ? -20.299 -10.299 22.879 1.00 54.94 84 ILE A O 1
ATOM 643 N N . LYS A 1 85 ? -21.071 -12.014 21.655 1.00 48.38 85 LYS A N 1
ATOM 644 C CA . LYS A 1 85 ? -21.141 -12.958 22.771 1.00 48.38 85 LYS A CA 1
ATOM 645 C C . LYS A 1 85 ? -19.729 -13.485 23.017 1.00 48.38 85 LYS A C 1
ATOM 647 O O . LYS A 1 85 ? -19.256 -14.329 22.264 1.00 48.38 85 LYS A O 1
ATOM 652 N N . THR A 1 86 ? -19.050 -12.970 24.035 1.00 49.62 86 THR A N 1
ATOM 653 C CA . THR A 1 86 ? -17.830 -13.580 24.568 1.00 49.62 86 THR A CA 1
ATOM 654 C C . THR A 1 86 ? -18.202 -14.403 25.800 1.00 49.62 86 THR A C 1
ATOM 656 O O . THR A 1 86 ? -18.704 -13.875 26.790 1.00 49.62 86 THR A O 1
ATOM 659 N N . SER A 1 87 ? -17.997 -15.719 25.749 1.00 46.53 87 SER A N 1
ATOM 660 C CA . SER A 1 87 ? -18.035 -16.570 26.939 1.00 46.53 87 SER A CA 1
ATOM 661 C C . SER A 1 87 ? -16.698 -16.462 27.666 1.00 46.53 87 SER A C 1
ATOM 663 O O . SER A 1 87 ? -15.654 -16.703 27.070 1.00 46.53 87 SER A O 1
ATOM 665 N N . ALA A 1 88 ? -16.711 -16.202 28.976 1.00 50.81 88 ALA A N 1
ATOM 666 C CA . ALA A 1 88 ? -15.519 -16.260 29.836 1.00 50.81 88 ALA A CA 1
ATOM 667 C C . ALA A 1 88 ? -14.905 -17.681 29.968 1.00 50.81 88 ALA A C 1
ATOM 669 O O . ALA A 1 88 ? -13.975 -17.884 30.742 1.00 50.81 88 ALA A O 1
ATOM 670 N N . TRP A 1 89 ? -15.415 -18.660 29.211 1.00 42.03 89 TRP A N 1
ATOM 671 C CA . TRP A 1 89 ? -15.055 -20.079 29.267 1.00 42.03 89 TRP A CA 1
ATOM 672 C C . TRP A 1 89 ? -14.315 -20.593 28.017 1.00 42.03 89 TRP A C 1
ATOM 674 O O . TRP A 1 89 ? -13.877 -21.741 28.010 1.00 42.03 89 TRP A O 1
ATOM 684 N N . ASP A 1 90 ? -14.116 -19.775 26.975 1.00 45.44 90 ASP A N 1
ATOM 685 C CA . ASP A 1 90 ? -13.421 -20.210 25.743 1.00 45.44 90 ASP A CA 1
ATOM 686 C C . ASP A 1 90 ? -11.902 -20.416 25.909 1.00 45.44 90 ASP A C 1
ATOM 688 O O . ASP A 1 90 ? -11.223 -20.891 24.999 1.00 45.44 90 ASP A O 1
ATOM 692 N N . THR A 1 91 ? -11.349 -20.137 27.091 1.00 43.62 91 THR A N 1
ATOM 693 C CA . THR A 1 91 ? -9.927 -20.358 27.397 1.00 43.62 91 THR A CA 1
ATOM 694 C C . THR A 1 91 ? -9.571 -21.842 27.600 1.00 43.62 91 THR A C 1
ATOM 696 O O . THR A 1 91 ? -8.402 -22.160 27.798 1.00 43.62 91 THR A O 1
ATOM 699 N N . VAL A 1 92 ? -10.525 -22.785 27.530 1.00 44.59 92 VAL A N 1
ATOM 700 C CA . VAL A 1 92 ? -10.269 -24.201 27.876 1.00 44.59 92 VAL A CA 1
ATOM 701 C C . VAL A 1 92 ? -10.718 -25.200 26.800 1.00 44.59 92 VAL A C 1
ATOM 703 O O . VAL A 1 92 ? -11.335 -26.205 27.119 1.00 44.59 92 VAL A O 1
ATOM 706 N N . LYS A 1 93 ? -10.409 -24.993 25.511 1.00 44.38 93 LYS A N 1
ATOM 707 C CA . LYS A 1 93 ? -10.458 -26.097 24.515 1.00 44.38 93 LYS A CA 1
ATOM 708 C C . LYS A 1 93 ? -9.365 -26.020 23.440 1.00 44.38 93 LYS A C 1
ATOM 71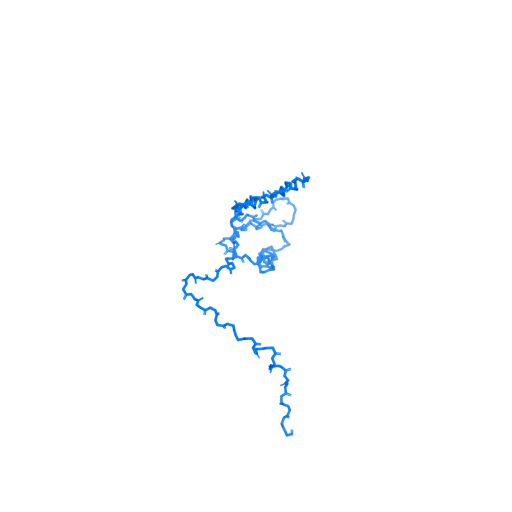0 O O . LYS A 1 93 ? -9.624 -26.047 22.242 1.00 44.38 93 LYS A O 1
ATOM 715 N N . ARG A 1 94 ? -8.102 -26.028 23.872 1.00 43.12 94 ARG A N 1
ATOM 716 C CA . ARG A 1 94 ? -7.020 -26.672 23.102 1.00 43.12 94 ARG A CA 1
ATOM 717 C C . ARG A 1 94 ? -6.281 -27.672 23.983 1.00 43.12 94 ARG A C 1
ATOM 719 O O . ARG A 1 94 ? -5.130 -27.471 24.341 1.00 43.12 94 ARG A O 1
ATOM 726 N N . MET A 1 95 ? -6.950 -28.769 24.307 1.00 43.78 95 MET A N 1
ATOM 727 C CA . MET A 1 95 ? -6.257 -30.040 24.493 1.00 43.78 95 MET A CA 1
ATOM 728 C C . MET A 1 95 ? -6.728 -30.952 23.362 1.00 43.78 95 MET A C 1
ATOM 730 O O . MET A 1 95 ? -7.935 -31.179 23.256 1.00 43.78 95 MET A O 1
ATOM 734 N N . PRO A 1 96 ? -5.840 -31.428 22.474 1.00 45.94 96 PRO A N 1
ATOM 735 C CA . PRO A 1 96 ? -6.218 -32.471 21.540 1.00 45.94 96 PRO A CA 1
ATOM 736 C C . PRO A 1 96 ? -6.529 -33.739 22.341 1.00 45.94 96 PRO A C 1
ATOM 738 O O . PRO A 1 96 ? -5.653 -34.306 22.993 1.00 45.94 96 PRO A O 1
ATOM 741 N N . GLN A 1 97 ? -7.788 -34.176 22.295 1.00 43.25 97 GLN A N 1
ATOM 742 C CA . GLN A 1 97 ? -8.163 -35.542 22.644 1.00 43.25 97 GLN A CA 1
ATOM 743 C C . GLN A 1 97 ? -7.440 -36.473 21.666 1.00 43.25 97 GLN A C 1
ATOM 745 O O . GLN A 1 97 ? -7.829 -36.597 20.507 1.00 43.25 97 GLN A O 1
ATOM 750 N N . LYS A 1 98 ? -6.366 -37.117 22.129 1.00 44.03 98 LYS A N 1
ATOM 751 C CA . LYS A 1 98 ? -5.904 -38.373 21.540 1.00 44.03 98 LYS A CA 1
ATOM 752 C C . LYS A 1 98 ? -6.897 -39.438 21.998 1.00 44.03 98 LYS A C 1
ATOM 754 O O . LYS A 1 98 ? -7.080 -39.627 23.199 1.00 44.03 98 LYS A O 1
ATOM 759 N N . THR A 1 99 ? -7.586 -40.075 21.063 1.00 46.47 99 THR A N 1
ATOM 760 C CA . THR A 1 99 ? -8.405 -41.257 21.337 1.00 46.47 99 THR A CA 1
ATOM 761 C C . THR A 1 99 ? -7.954 -42.364 20.397 1.00 46.47 99 THR A C 1
ATOM 763 O O . THR A 1 99 ? -7.856 -42.123 19.196 1.00 46.47 99 THR A O 1
ATOM 766 N N . GLN A 1 100 ? -7.728 -43.526 21.019 1.00 41.88 100 GLN A N 1
ATOM 767 C CA . GLN A 1 100 ? -7.280 -44.830 20.511 1.00 41.88 100 GLN A CA 1
ATOM 768 C C . GLN A 1 100 ? -5.794 -44.957 20.169 1.00 41.88 100 GLN A C 1
ATOM 770 O O . GLN A 1 100 ? -5.294 -44.264 19.259 1.00 41.88 100 GLN A O 1
#

Sequence (100 aa):
MKKLKKVILATALIGSCQVLASNITYSSYGGTKAQAQSAIYNYASRNNYNVLSINCYNSQIGPPWECDSRLRKKSTTPPSGKVIKTSAWDTVKRMPQKTQ